Protein AF-A0A955FJK1-F1 (afdb_monomer)

Nearest PDB structures (foldseek):
  6egc-assembly1_A  TM=4.599E-01  e=3.285E-01  synthetic construct
  7uwd-assembly1_i  TM=3.034E-01  e=2.800E+00  Citrus x limon
  7u8p-assembly1_o  TM=3.271E-01  e=4.558E+00  Sus scrofa
  7u8p-assembly1_m  TM=3.583E-01  e=7.065E+00  Sus scrofa

Foldseek 3Di:
DDPLLVVLVVLLLVLLLVLLVLLVVLLVVLVVCCVPDNNVVSLVSCLVSLVVSLVSLVCSVVSNQVNDPDSVCVQVLCVCCPPDPSNQLVVLSVQLNVLSVVLNCCSVVVHDDPVVNSVSSVSSSVSSVSNND

Sequence (133 aa):
MINVREWALPVYTIMMQMAAGSMLVLWIVYTYVARRYDQATADKLSRHLVMIVLITVLTATVGSHYHLSRPIVSLRALHNFHTSWLSREVAFTIAFTIIVGVLFVLQRCKLGTLRLRLITGWSATVMGLATVY

Mean predicted aligned error: 4.91 Å

Solvent-accessible surface area (backbone atoms only — not comparable to full-atom values): 6994 Å² total; per-residue (Å²): 132,86,62,66,63,74,48,26,59,60,52,23,52,54,36,42,51,51,28,18,53,50,43,42,53,50,46,53,51,37,56,52,39,38,70,77,60,46,63,67,62,25,47,66,65,41,57,62,54,49,48,51,37,42,52,40,40,50,50,21,54,56,49,40,42,76,62,47,97,54,60,80,62,56,64,62,41,55,80,39,43,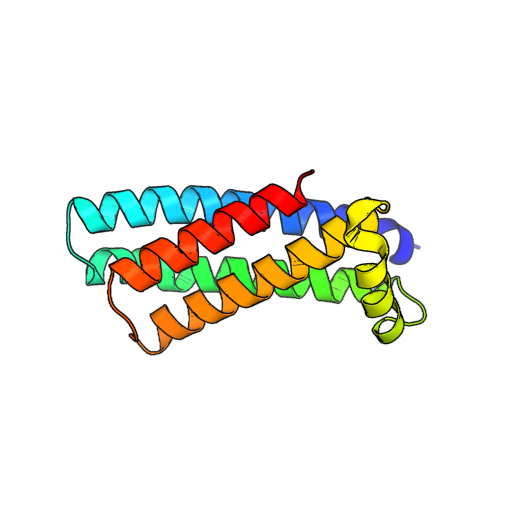90,83,34,69,68,19,39,39,54,50,25,48,52,52,19,51,51,36,40,50,51,44,42,49,30,63,71,74,66,48,79,53,73,66,57,50,53,52,40,47,53,51,21,28,54,29,27,53,53,52,77,113

Secondary structure (DSSP, 8-state):
---HHHHHHHHHHHHHHHHHHHHHHHHHHHHHHHHHS-HHHHHHHHHHHHHHHHHHHHHHHHHHHTT-S-TTGGGGGGGGTTT-HHHHHHHHHHHHHHHHHHHHHHHHTT-S-HHHHHHHHHHHHHHHHHTT-

Structure (mmCIF, N/CA/C/O backbone):
data_AF-A0A955FJK1-F1
#
_entry.id   AF-A0A955FJK1-F1
#
loop_
_atom_site.group_PDB
_atom_site.id
_atom_site.type_symbol
_atom_site.label_atom_id
_atom_site.label_alt_id
_atom_site.label_comp_id
_atom_site.label_asym_id
_atom_site.label_entity_id
_atom_site.label_seq_id
_atom_site.pdbx_PDB_ins_code
_atom_site.Cartn_x
_atom_site.Cartn_y
_atom_site.Cartn_z
_atom_site.occupancy
_atom_site.B_iso_or_equiv
_atom_site.auth_seq_id
_atom_site.auth_comp_id
_atom_site.auth_asym_id
_atom_site.auth_atom_id
_atom_site.pdbx_PDB_model_num
ATOM 1 N N . MET A 1 1 ? 31.024 10.811 -12.391 1.00 59.62 1 MET A N 1
ATOM 2 C CA . MET A 1 1 ? 29.627 11.305 -12.377 1.00 59.62 1 MET A CA 1
ATOM 3 C C . MET A 1 1 ? 28.728 10.095 -12.173 1.00 59.62 1 MET A C 1
ATOM 5 O O . MET A 1 1 ? 28.944 9.108 -12.861 1.00 59.62 1 MET A O 1
ATOM 9 N N . ILE A 1 2 ? 27.816 10.106 -11.196 1.00 72.38 2 ILE A N 1
ATOM 10 C CA . ILE A 1 2 ? 26.941 8.952 -10.911 1.00 72.38 2 ILE A CA 1
ATOM 11 C C . ILE A 1 2 ? 25.908 8.826 -12.040 1.00 72.38 2 ILE A C 1
ATOM 13 O O . ILE A 1 2 ? 25.188 9.786 -12.314 1.00 72.38 2 ILE A O 1
ATOM 17 N N . ASN A 1 3 ? 25.825 7.661 -12.690 1.00 80.12 3 ASN A N 1
ATOM 18 C CA . ASN A 1 3 ? 24.798 7.395 -13.695 1.00 80.12 3 ASN A CA 1
ATOM 19 C C . ASN A 1 3 ? 23.470 7.055 -13.005 1.00 80.12 3 ASN A C 1
ATOM 21 O O . ASN A 1 3 ? 23.206 5.906 -12.660 1.00 80.12 3 ASN A O 1
ATOM 25 N N . VAL A 1 4 ? 22.620 8.062 -12.803 1.00 77.81 4 VAL A N 1
ATOM 26 C CA . VAL A 1 4 ? 21.325 7.935 -12.104 1.00 77.81 4 VAL A CA 1
ATOM 27 C C . VAL A 1 4 ? 20.424 6.853 -12.728 1.00 77.81 4 VAL A C 1
ATOM 29 O O . VAL A 1 4 ? 19.605 6.251 -12.035 1.00 77.81 4 VAL A O 1
ATOM 32 N N . ARG A 1 5 ? 20.606 6.546 -14.021 1.00 77.81 5 ARG A N 1
ATOM 33 C CA . ARG A 1 5 ? 19.814 5.545 -14.746 1.00 77.81 5 ARG A CA 1
ATOM 34 C C . ARG A 1 5 ? 20.072 4.112 -14.280 1.00 77.81 5 ARG A C 1
ATOM 36 O O . ARG A 1 5 ? 19.138 3.320 -14.243 1.00 77.81 5 ARG A O 1
ATOM 43 N N . GLU A 1 6 ? 21.312 3.792 -13.920 1.00 83.31 6 GLU A N 1
ATOM 44 C CA . GLU A 1 6 ? 21.709 2.454 -13.451 1.00 83.31 6 GLU A CA 1
ATOM 45 C C . GLU A 1 6 ? 21.235 2.191 -12.015 1.00 83.31 6 GLU A C 1
ATOM 47 O O . GLU A 1 6 ? 20.928 1.059 -11.655 1.00 83.31 6 GLU A O 1
ATOM 52 N N . TRP A 1 7 ? 21.101 3.249 -11.211 1.00 85.50 7 TRP A N 1
ATOM 53 C CA . TRP A 1 7 ? 20.666 3.163 -9.815 1.00 85.50 7 TRP A CA 1
ATOM 54 C C . TRP A 1 7 ? 19.147 3.126 -9.634 1.00 85.50 7 TRP A C 1
ATOM 56 O O . TRP A 1 7 ? 18.673 2.720 -8.574 1.00 85.50 7 TRP A O 1
ATOM 66 N N . ALA A 1 8 ? 18.374 3.507 -10.654 1.00 86.50 8 ALA A N 1
ATOM 67 C CA . ALA A 1 8 ? 16.919 3.598 -10.554 1.00 86.50 8 ALA A CA 1
ATOM 68 C C . ALA A 1 8 ? 16.259 2.257 -10.187 1.00 86.50 8 ALA A C 1
ATOM 70 O O . ALA A 1 8 ? 15.378 2.228 -9.330 1.00 86.50 8 ALA A O 1
ATOM 71 N N . LEU A 1 9 ? 16.698 1.154 -10.805 1.00 85.75 9 LEU A N 1
ATOM 72 C CA . LEU A 1 9 ? 16.154 -0.184 -10.546 1.00 85.75 9 LEU A CA 1
ATOM 73 C C . LEU A 1 9 ? 16.522 -0.707 -9.143 1.00 85.75 9 LEU A C 1
ATOM 75 O O . LEU A 1 9 ? 15.598 -1.020 -8.396 1.00 85.75 9 LEU A O 1
ATOM 79 N N . PRO A 1 10 ? 17.804 -0.731 -8.716 1.00 90.94 10 PRO A N 1
ATOM 80 C CA . PRO A 1 10 ? 18.159 -1.147 -7.357 1.00 90.94 10 PRO A CA 1
ATOM 81 C C . PRO A 1 10 ? 17.451 -0.342 -6.262 1.00 90.94 10 PRO A C 1
ATOM 83 O O . PRO A 1 10 ? 16.947 -0.918 -5.298 1.00 90.94 10 PRO A O 1
ATOM 86 N N . VAL A 1 11 ? 17.376 0.986 -6.414 1.00 91.31 11 VAL A N 1
ATOM 87 C CA . VAL A 1 11 ? 16.693 1.858 -5.446 1.00 91.31 11 VAL A CA 1
ATOM 88 C C . VAL A 1 11 ? 15.204 1.533 -5.388 1.00 91.31 11 VAL A C 1
ATOM 90 O O . VAL A 1 11 ? 14.657 1.390 -4.295 1.00 91.31 11 VAL A O 1
ATOM 93 N N . TYR A 1 12 ? 14.558 1.361 -6.544 1.00 91.88 12 TYR A N 1
ATOM 94 C CA . TYR A 1 12 ? 13.166 0.931 -6.608 1.00 91.88 12 TYR A CA 1
ATOM 95 C C . TYR A 1 12 ? 12.954 -0.400 -5.872 1.00 91.88 12 TYR A C 1
ATOM 97 O O . TYR A 1 12 ? 12.081 -0.470 -5.008 1.00 91.88 12 TYR A O 1
ATOM 105 N N . THR A 1 13 ? 13.774 -1.421 -6.144 1.00 92.69 13 THR A N 1
ATOM 106 C CA . THR A 1 13 ? 13.634 -2.746 -5.523 1.00 92.69 13 THR A CA 1
ATOM 107 C C . THR A 1 13 ? 13.776 -2.666 -4.005 1.00 92.69 13 THR A C 1
ATOM 109 O O . THR A 1 13 ? 12.923 -3.183 -3.285 1.00 92.69 13 THR A O 1
ATOM 112 N N . ILE A 1 14 ? 14.799 -1.966 -3.502 1.00 94.88 14 ILE A N 1
ATOM 113 C CA . ILE A 1 14 ? 15.023 -1.804 -2.058 1.00 94.88 14 ILE A CA 1
ATOM 114 C C . ILE A 1 14 ? 13.838 -1.083 -1.410 1.00 94.88 14 ILE A C 1
ATOM 116 O O . ILE A 1 14 ? 13.290 -1.560 -0.418 1.00 94.88 14 ILE A O 1
ATOM 120 N N . MET A 1 15 ? 13.403 0.045 -1.977 1.00 96.06 15 MET A N 1
ATOM 121 C CA . MET A 1 15 ? 12.296 0.818 -1.412 1.00 96.06 15 MET A CA 1
ATOM 122 C C . MET A 1 15 ? 10.971 0.048 -1.450 1.00 96.06 15 MET A C 1
ATOM 124 O O . MET A 1 15 ? 10.206 0.110 -0.485 1.00 96.06 15 MET A O 1
ATOM 128 N N . MET A 1 16 ? 10.705 -0.698 -2.526 1.00 96.00 16 MET A N 1
ATOM 129 C CA . MET A 1 16 ? 9.488 -1.498 -2.656 1.00 96.00 16 MET A CA 1
ATOM 130 C C . MET A 1 16 ? 9.471 -2.655 -1.652 1.00 96.00 16 MET A C 1
ATOM 132 O O . MET A 1 16 ? 8.480 -2.841 -0.946 1.00 96.00 16 MET A O 1
ATOM 136 N N . GLN A 1 17 ? 10.587 -3.374 -1.501 1.00 95.81 17 GLN A N 1
ATOM 137 C CA . GLN A 1 17 ? 10.720 -4.448 -0.511 1.00 95.81 17 GLN A CA 1
ATOM 138 C C . GLN A 1 17 ? 10.626 -3.921 0.927 1.00 95.81 17 GLN A C 1
ATOM 140 O O . GLN A 1 17 ? 9.955 -4.527 1.765 1.00 95.81 17 GLN A O 1
ATOM 145 N N . MET A 1 18 ? 11.224 -2.759 1.214 1.00 97.44 18 MET A N 1
ATOM 146 C CA . MET A 1 18 ? 11.072 -2.085 2.507 1.00 97.44 18 MET A CA 1
ATOM 147 C C . MET A 1 18 ? 9.612 -1.728 2.791 1.00 97.44 18 MET A C 1
ATOM 149 O O . MET A 1 18 ? 9.137 -1.950 3.906 1.00 97.44 18 MET A O 1
ATOM 153 N N . ALA A 1 19 ? 8.885 -1.202 1.803 1.00 97.81 19 ALA A N 1
ATOM 154 C CA . ALA A 1 19 ? 7.472 -0.878 1.954 1.00 97.81 19 ALA A CA 1
ATOM 155 C C . ALA A 1 19 ? 6.610 -2.131 2.171 1.00 97.81 19 ALA A C 1
ATOM 157 O O . ALA A 1 19 ? 5.769 -2.137 3.070 1.00 97.81 19 ALA A O 1
ATOM 158 N N . ALA A 1 20 ? 6.849 -3.202 1.409 1.00 97.81 20 ALA A N 1
ATOM 159 C CA . ALA A 1 20 ? 6.154 -4.479 1.554 1.00 97.81 20 ALA A CA 1
ATOM 160 C C . ALA A 1 20 ? 6.381 -5.106 2.941 1.00 97.81 20 ALA A C 1
ATOM 162 O O . ALA A 1 20 ? 5.421 -5.453 3.634 1.00 97.81 20 ALA A O 1
ATOM 163 N N . GLY A 1 21 ? 7.639 -5.179 3.391 1.00 97.69 21 GLY A N 1
ATOM 164 C CA . GLY A 1 21 ? 7.993 -5.691 4.718 1.00 97.69 21 GLY A CA 1
ATOM 165 C C . GLY A 1 21 ? 7.427 -4.834 5.854 1.00 97.69 21 GLY A C 1
ATOM 166 O O . GLY A 1 21 ? 6.848 -5.361 6.805 1.00 97.69 21 GLY A O 1
ATOM 167 N N . SER A 1 22 ? 7.507 -3.507 5.724 1.00 97.94 22 SER A N 1
ATOM 168 C CA . SER A 1 22 ? 6.915 -2.574 6.692 1.00 97.94 22 SER A CA 1
ATOM 169 C C . SER A 1 22 ? 5.401 -2.744 6.775 1.00 97.94 22 SER A C 1
ATOM 171 O O . SER A 1 22 ? 4.847 -2.767 7.872 1.00 97.94 22 SER A O 1
ATOM 173 N N . MET A 1 23 ? 4.731 -2.913 5.631 1.00 98.12 23 MET A N 1
ATOM 174 C CA . MET A 1 23 ? 3.292 -3.151 5.582 1.00 98.12 23 MET A CA 1
ATOM 175 C C . MET A 1 23 ? 2.913 -4.483 6.239 1.00 98.12 23 MET A C 1
ATOM 177 O O . MET A 1 23 ? 1.943 -4.528 6.990 1.00 98.12 23 MET A O 1
ATOM 181 N N . LEU A 1 24 ? 3.677 -5.557 6.010 1.00 98.38 24 LEU A N 1
ATOM 182 C CA . LEU A 1 24 ? 3.462 -6.852 6.666 1.00 98.38 24 LEU A CA 1
ATOM 183 C C . LEU A 1 24 ? 3.524 -6.727 8.193 1.00 98.38 24 LEU A C 1
ATOM 185 O O . LEU A 1 24 ? 2.576 -7.106 8.883 1.00 98.38 24 LEU A O 1
ATOM 189 N N . VAL A 1 25 ? 4.614 -6.163 8.718 1.00 98.25 25 VAL A N 1
ATOM 190 C CA . VAL A 1 25 ? 4.801 -5.996 10.168 1.00 98.25 25 VAL A CA 1
ATOM 191 C C . VAL A 1 25 ? 3.715 -5.095 10.748 1.00 98.25 25 VAL A C 1
ATOM 193 O O . VAL A 1 25 ? 3.076 -5.452 11.739 1.00 98.25 25 VAL A O 1
ATOM 196 N N . LEU A 1 26 ? 3.452 -3.957 10.100 1.00 98.00 26 LEU A N 1
ATOM 197 C CA . LEU A 1 26 ? 2.404 -3.028 10.506 1.00 98.00 26 LEU A CA 1
ATOM 198 C C . LEU A 1 26 ? 1.049 -3.725 10.603 1.00 98.00 26 LEU A C 1
ATOM 200 O O . LEU A 1 26 ? 0.320 -3.510 11.571 1.00 98.00 26 LEU A O 1
ATOM 204 N N . TRP A 1 27 ? 0.705 -4.561 9.624 1.00 97.81 27 TRP A N 1
ATOM 205 C CA . TRP A 1 27 ? -0.614 -5.171 9.578 1.00 97.81 27 TRP A CA 1
ATOM 206 C C . TRP A 1 27 ? -0.789 -6.339 10.552 1.00 97.81 27 TRP A C 1
ATOM 208 O O . TRP A 1 27 ? -1.874 -6.502 11.125 1.00 97.81 27 TRP A O 1
ATOM 218 N N . ILE A 1 28 ? 0.284 -7.084 10.836 1.00 98.31 28 ILE A N 1
ATOM 219 C CA . ILE A 1 28 ? 0.323 -8.057 11.938 1.00 98.31 28 ILE A CA 1
ATOM 220 C C . ILE A 1 28 ? 0.047 -7.345 13.267 1.00 98.31 28 ILE A C 1
ATOM 222 O O . ILE A 1 28 ? -0.861 -7.738 14.005 1.00 98.31 28 ILE A O 1
ATOM 226 N N . VAL A 1 29 ? 0.781 -6.264 13.549 1.00 97.81 29 VAL A N 1
ATOM 227 C CA . VAL A 1 29 ? 0.635 -5.503 14.797 1.00 97.81 29 VAL A CA 1
ATOM 228 C C . VAL A 1 29 ? -0.745 -4.851 14.882 1.00 97.81 29 VAL A C 1
ATOM 230 O O . VAL A 1 29 ? -1.403 -4.967 15.914 1.00 97.81 29 VAL A O 1
ATOM 233 N N . TYR A 1 30 ? -1.235 -4.234 13.803 1.00 97.19 30 TYR A N 1
ATOM 234 C CA . TYR A 1 30 ? -2.577 -3.644 13.753 1.00 97.19 30 TYR A CA 1
ATOM 235 C C . TYR A 1 30 ? -3.656 -4.683 14.069 1.00 97.19 30 TYR A C 1
ATOM 237 O O . TYR A 1 30 ? -4.529 -4.435 14.897 1.00 97.19 30 TYR A O 1
ATOM 245 N N . THR A 1 31 ? -3.570 -5.870 13.459 1.00 96.94 31 THR A N 1
ATOM 246 C CA . THR A 1 31 ? -4.522 -6.965 13.695 1.00 96.94 31 THR A CA 1
ATOM 247 C C . THR A 1 31 ? -4.479 -7.440 15.148 1.00 96.94 31 THR A C 1
ATOM 249 O O . THR A 1 31 ? -5.528 -7.681 15.744 1.00 96.94 31 THR A O 1
ATOM 252 N N . TYR A 1 32 ? -3.287 -7.558 15.736 1.00 97.50 32 TYR A N 1
ATOM 253 C CA . TYR A 1 32 ? -3.127 -7.940 17.138 1.00 97.50 32 TYR A CA 1
ATOM 254 C C . TYR A 1 32 ? -3.722 -6.891 18.091 1.00 97.50 32 TYR A C 1
ATOM 256 O O . TYR A 1 32 ? -4.519 -7.230 18.967 1.00 97.50 32 TYR A O 1
ATOM 264 N N . VAL A 1 33 ? -3.394 -5.612 17.887 1.00 96.62 33 VAL A N 1
ATOM 265 C CA . VAL A 1 33 ? -3.882 -4.498 18.715 1.00 96.62 33 VAL A CA 1
ATOM 266 C C . VAL A 1 33 ? -5.399 -4.359 18.607 1.00 96.62 33 VAL A C 1
ATOM 268 O O . VAL A 1 33 ? -6.069 -4.272 19.631 1.00 96.62 33 VAL A O 1
ATOM 271 N N . ALA A 1 34 ? -5.959 -4.421 17.397 1.00 95.19 34 ALA A N 1
ATOM 272 C CA . ALA A 1 34 ? -7.399 -4.296 17.177 1.00 95.19 34 ALA A CA 1
ATOM 273 C C . ALA A 1 34 ? -8.222 -5.446 17.784 1.00 95.19 34 ALA A C 1
ATOM 275 O O . ALA A 1 34 ? -9.408 -5.269 18.045 1.00 95.19 34 ALA A O 1
ATOM 276 N N . ARG A 1 35 ? -7.616 -6.624 17.993 1.00 94.06 35 ARG A N 1
ATOM 277 C CA . ARG A 1 35 ? -8.262 -7.761 18.673 1.00 94.06 35 ARG A CA 1
ATOM 278 C C . ARG A 1 35 ? -8.209 -7.655 20.195 1.00 94.06 35 ARG A C 1
ATOM 280 O O . ARG A 1 35 ? -9.101 -8.169 20.857 1.00 94.06 35 ARG A O 1
ATOM 287 N N . ARG A 1 36 ? -7.137 -7.073 20.741 1.00 94.69 36 ARG A N 1
ATOM 288 C CA . ARG A 1 36 ? -6.874 -7.042 22.189 1.00 94.69 36 ARG A CA 1
ATOM 289 C C . ARG A 1 36 ? -7.380 -5.770 22.871 1.00 94.69 36 ARG A C 1
ATOM 291 O O . ARG A 1 36 ? -7.660 -5.800 24.064 1.00 94.69 36 ARG A O 1
ATOM 298 N N . TYR A 1 37 ? -7.471 -4.680 22.120 1.00 92.00 37 TYR A N 1
ATOM 299 C CA . TYR A 1 37 ? -7.928 -3.373 22.579 1.00 92.00 37 TYR A CA 1
ATOM 300 C C . TYR A 1 37 ? -9.107 -2.918 21.706 1.00 92.00 37 TYR A C 1
ATOM 302 O O . TYR A 1 37 ? -9.980 -3.715 21.373 1.00 92.00 37 TYR A O 1
ATOM 310 N N . ASP A 1 38 ? -9.138 -1.643 21.326 1.00 91.12 38 ASP A N 1
ATOM 311 C CA . ASP A 1 38 ? -10.164 -1.040 20.489 1.00 91.12 38 ASP A CA 1
ATOM 312 C C . ASP A 1 38 ? -9.614 -0.577 19.123 1.00 91.12 38 ASP A C 1
ATOM 314 O O . ASP A 1 38 ? -8.408 -0.402 18.910 1.00 91.12 38 ASP A O 1
ATOM 318 N N . GLN A 1 39 ? -10.531 -0.340 18.181 1.00 89.62 39 GLN A N 1
ATOM 319 C CA . GLN A 1 39 ? -10.207 0.131 16.833 1.00 89.62 39 GLN A CA 1
ATOM 320 C C . GLN A 1 39 ? -9.498 1.497 16.839 1.00 89.62 39 GLN A C 1
ATOM 322 O O . GLN A 1 39 ? -8.610 1.719 16.015 1.00 89.62 39 GLN A O 1
ATOM 327 N N . ALA A 1 40 ? -9.8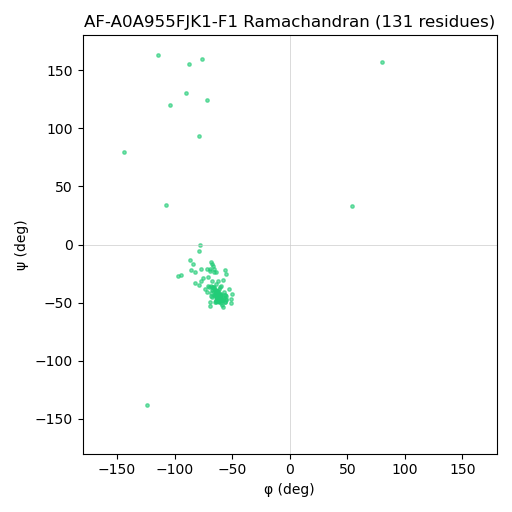53 2.414 17.746 1.00 91.12 40 ALA A N 1
ATOM 328 C CA . ALA A 1 40 ? -9.279 3.757 17.750 1.00 91.12 40 ALA A CA 1
ATOM 329 C C . ALA A 1 40 ? -7.806 3.735 18.183 1.00 91.12 40 ALA A C 1
ATOM 331 O O . ALA A 1 40 ? -6.988 4.457 17.604 1.00 91.12 40 ALA A O 1
ATOM 332 N N . THR A 1 41 ? -7.445 2.866 19.130 1.00 93.75 41 THR A N 1
ATOM 333 C CA . THR A 1 41 ? -6.046 2.622 19.514 1.00 93.75 41 THR A CA 1
ATOM 334 C C . THR A 1 41 ? -5.237 2.044 18.350 1.00 93.75 41 THR A C 1
ATOM 336 O O . THR A 1 41 ? -4.152 2.550 18.046 1.00 93.75 41 THR A O 1
ATOM 339 N N . ALA A 1 42 ? -5.779 1.050 17.638 1.00 94.12 42 ALA A N 1
ATOM 340 C CA . ALA A 1 42 ? -5.128 0.473 16.459 1.00 94.12 42 ALA A CA 1
ATOM 341 C C . ALA A 1 42 ? -4.928 1.514 15.340 1.00 94.12 42 ALA A C 1
ATOM 343 O O . ALA A 1 42 ? -3.845 1.619 14.762 1.00 94.12 42 ALA A O 1
ATOM 344 N N . ASP A 1 43 ? -5.938 2.347 15.073 1.00 92.69 43 ASP A N 1
ATOM 345 C CA . ASP A 1 43 ? -5.852 3.412 14.070 1.00 92.69 43 ASP A CA 1
ATOM 346 C C . ASP A 1 43 ? -4.844 4.500 14.445 1.00 92.69 43 ASP A C 1
ATOM 348 O O . ASP A 1 43 ? -4.175 5.057 13.573 1.00 92.69 43 ASP A O 1
ATOM 352 N N . LYS A 1 44 ? -4.745 4.847 15.734 1.00 92.88 44 LYS A N 1
ATOM 353 C CA . LYS A 1 44 ? -3.775 5.838 16.216 1.00 92.88 44 LYS A CA 1
ATOM 354 C C . LYS A 1 44 ? -2.346 5.359 15.963 1.00 92.88 44 LYS A C 1
ATOM 356 O O . LYS A 1 44 ? -1.518 6.163 15.537 1.00 92.88 44 LYS A O 1
ATOM 361 N N . LEU A 1 45 ? -2.096 4.065 16.166 1.00 93.31 45 LEU A N 1
ATOM 362 C CA . LEU A 1 45 ? -0.819 3.423 15.867 1.00 93.31 45 LEU A CA 1
ATOM 363 C C . LEU A 1 45 ? -0.515 3.435 14.361 1.00 93.31 45 LEU A C 1
ATOM 365 O O . LEU A 1 45 ? 0.573 3.841 13.958 1.00 93.31 45 LEU A O 1
ATOM 369 N N . SER A 1 46 ? -1.463 3.020 13.514 1.00 94.62 46 SER A N 1
ATOM 370 C CA . SER A 1 46 ? -1.176 2.818 12.088 1.00 94.62 46 SER A CA 1
ATOM 371 C C . SER A 1 46 ? -1.225 4.079 11.232 1.00 94.62 46 SER A C 1
ATOM 373 O O . SER A 1 46 ? -0.597 4.099 10.179 1.00 94.62 46 SER A O 1
ATOM 375 N N . ARG A 1 47 ? -1.946 5.131 11.643 1.00 89.75 47 ARG A N 1
ATOM 376 C CA . ARG A 1 47 ? -2.250 6.303 10.793 1.00 89.75 47 ARG A CA 1
ATOM 377 C C . ARG A 1 47 ? -1.022 6.917 10.119 1.00 89.75 47 ARG A C 1
ATOM 379 O O . ARG A 1 47 ? -1.065 7.223 8.930 1.00 89.75 47 ARG A O 1
ATOM 386 N N . HIS A 1 48 ? 0.050 7.133 10.878 1.00 94.12 48 HIS A N 1
ATOM 387 C CA . HIS A 1 48 ? 1.281 7.718 10.340 1.00 94.12 48 HIS A CA 1
ATOM 388 C C . HIS A 1 48 ? 2.110 6.680 9.581 1.00 94.12 48 HIS A C 1
ATOM 390 O O . HIS A 1 48 ? 2.700 7.002 8.557 1.00 94.12 48 HIS A O 1
ATOM 396 N N . LEU A 1 49 ? 2.094 5.426 10.032 1.00 97.19 49 LEU A N 1
ATOM 397 C CA . LEU A 1 49 ? 2.862 4.341 9.426 1.00 97.19 49 LEU A CA 1
ATOM 398 C C . LEU A 1 49 ? 2.335 3.981 8.028 1.00 97.19 49 LEU A C 1
ATOM 400 O O . LEU A 1 49 ? 3.128 3.862 7.101 1.00 97.19 49 LEU A O 1
ATOM 404 N N . VAL A 1 50 ? 1.012 3.920 7.831 1.00 97.44 50 VAL A N 1
ATOM 405 C CA . VAL A 1 50 ? 0.403 3.720 6.500 1.00 97.44 50 VAL A CA 1
ATOM 406 C C . VAL A 1 50 ? 0.764 4.867 5.552 1.00 97.44 50 VAL A C 1
ATOM 408 O O . VAL A 1 50 ? 1.039 4.634 4.380 1.00 97.44 50 VAL A O 1
ATOM 411 N N . MET A 1 51 ? 0.807 6.107 6.052 1.00 97.50 51 MET A N 1
ATOM 412 C CA . MET A 1 51 ? 1.221 7.265 5.254 1.00 97.50 51 MET A CA 1
ATOM 413 C C . MET A 1 51 ? 2.687 7.166 4.821 1.00 97.50 51 MET A C 1
ATOM 415 O O . MET A 1 51 ? 2.996 7.459 3.670 1.00 97.50 51 MET A O 1
ATOM 419 N N . ILE A 1 52 ? 3.577 6.738 5.722 1.00 97.94 52 ILE A N 1
ATOM 420 C CA . ILE A 1 52 ? 4.995 6.526 5.408 1.00 97.94 52 ILE A CA 1
ATOM 421 C C . IL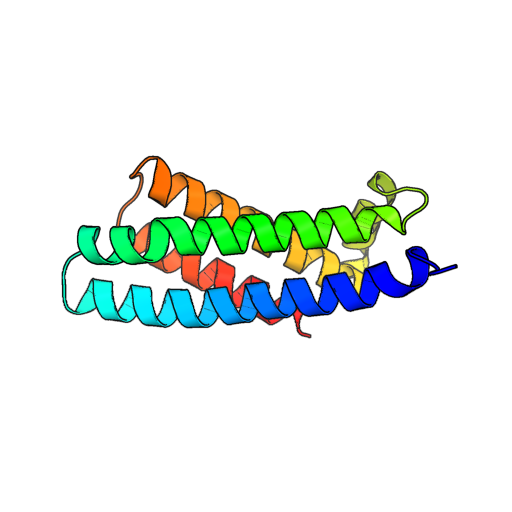E A 1 52 ? 5.133 5.446 4.333 1.00 97.94 52 ILE A C 1
ATOM 423 O O . ILE A 1 52 ? 5.770 5.703 3.318 1.00 97.94 52 ILE A O 1
ATOM 427 N N . VAL A 1 53 ? 4.465 4.296 4.494 1.00 98.06 53 VAL A N 1
ATOM 428 C CA . VAL A 1 53 ? 4.453 3.226 3.480 1.00 98.06 53 VAL A CA 1
ATOM 429 C C . VAL A 1 53 ? 3.975 3.762 2.128 1.00 98.06 53 VAL A C 1
ATOM 431 O O . VAL A 1 53 ? 4.634 3.534 1.117 1.00 98.06 53 VAL A O 1
ATOM 434 N N . LEU A 1 54 ? 2.879 4.527 2.101 1.00 97.75 54 LEU A N 1
ATOM 435 C CA . LEU A 1 54 ? 2.354 5.116 0.868 1.00 97.75 54 LEU A CA 1
ATOM 436 C C . LEU A 1 54 ? 3.374 6.041 0.189 1.00 97.75 54 LEU A C 1
ATOM 438 O O . LEU A 1 54 ? 3.607 5.920 -1.011 1.00 97.75 54 LEU A O 1
ATOM 442 N N . ILE A 1 55 ? 4.008 6.943 0.944 1.00 97.69 55 ILE A N 1
ATOM 443 C CA . ILE A 1 55 ? 5.026 7.863 0.414 1.00 97.69 55 ILE A CA 1
ATOM 444 C C . ILE A 1 55 ? 6.240 7.090 -0.111 1.00 97.69 55 ILE A C 1
ATOM 446 O O . ILE A 1 55 ? 6.768 7.436 -1.170 1.00 97.69 55 ILE A O 1
ATOM 450 N N . THR A 1 56 ? 6.669 6.035 0.585 1.00 97.56 56 THR A N 1
ATOM 451 C CA . THR A 1 56 ? 7.778 5.180 0.146 1.00 97.56 56 THR A CA 1
ATOM 452 C C . THR A 1 56 ? 7.458 4.505 -1.186 1.00 97.56 56 THR A C 1
ATOM 454 O O . THR A 1 56 ? 8.262 4.594 -2.111 1.00 97.56 56 THR A O 1
ATOM 457 N N . VAL A 1 57 ? 6.273 3.900 -1.324 1.00 96.44 57 VAL A N 1
ATOM 458 C CA . VAL A 1 57 ? 5.842 3.235 -2.568 1.00 96.44 57 VAL A CA 1
ATOM 459 C C . VAL A 1 57 ? 5.706 4.233 -3.719 1.00 96.44 57 VAL A C 1
ATOM 461 O O . VAL A 1 57 ? 6.163 3.957 -4.830 1.00 96.44 57 VAL A O 1
ATOM 464 N N . LEU A 1 58 ? 5.128 5.412 -3.467 1.00 95.00 58 LEU A N 1
ATOM 465 C CA . LEU A 1 58 ? 5.004 6.463 -4.480 1.00 95.00 58 LEU A CA 1
ATOM 466 C C . LEU A 1 58 ? 6.376 6.958 -4.941 1.00 95.00 58 LEU A C 1
ATOM 468 O O . LEU A 1 58 ? 6.615 7.051 -6.141 1.00 95.00 58 LEU A O 1
ATOM 472 N N . THR A 1 59 ? 7.294 7.212 -4.006 1.00 93.56 59 THR A N 1
ATOM 473 C CA . THR A 1 59 ? 8.664 7.640 -4.329 1.00 93.56 59 THR A CA 1
ATOM 474 C C . THR A 1 59 ? 9.406 6.571 -5.128 1.00 93.56 59 THR A C 1
ATOM 476 O O . THR A 1 59 ? 10.032 6.900 -6.133 1.00 93.56 59 THR A O 1
ATOM 479 N N . ALA A 1 60 ? 9.293 5.297 -4.739 1.00 92.69 60 ALA A N 1
ATOM 480 C CA . ALA A 1 60 ? 9.895 4.186 -5.472 1.00 92.69 60 ALA A CA 1
ATOM 481 C C . ALA A 1 60 ? 9.358 4.117 -6.910 1.00 92.69 60 ALA A C 1
ATOM 483 O O . ALA A 1 60 ? 10.127 4.094 -7.871 1.00 92.69 60 ALA A O 1
ATOM 484 N N . THR A 1 61 ? 8.032 4.150 -7.061 1.00 89.62 61 THR A N 1
ATOM 48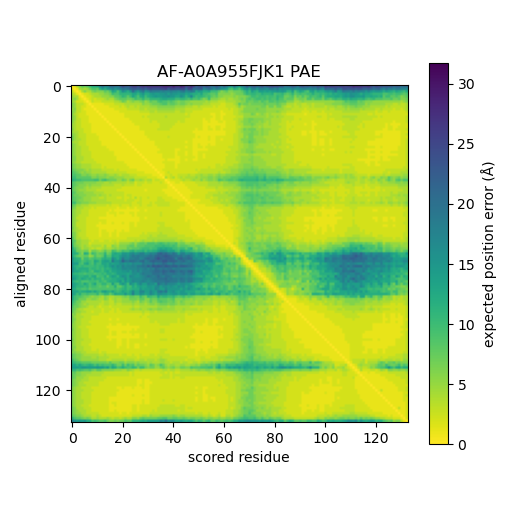5 C CA . THR A 1 61 ? 7.357 4.037 -8.360 1.00 89.62 61 THR A CA 1
ATOM 486 C C . THR A 1 61 ? 7.709 5.216 -9.267 1.00 89.62 61 THR A C 1
ATOM 488 O O . THR A 1 61 ? 8.128 5.019 -10.406 1.00 89.62 61 THR A O 1
ATOM 491 N N . VAL A 1 62 ? 7.628 6.449 -8.757 1.00 87.31 62 VAL A N 1
ATOM 492 C CA . VAL A 1 62 ? 7.995 7.664 -9.502 1.00 87.31 62 VAL A CA 1
ATOM 493 C C . VAL A 1 62 ? 9.480 7.651 -9.874 1.00 87.31 62 VAL A C 1
ATOM 495 O O . VAL A 1 62 ? 9.814 7.905 -11.029 1.00 87.31 62 VAL A O 1
ATOM 498 N N . GLY A 1 63 ? 10.363 7.278 -8.942 1.00 83.88 63 GLY A N 1
ATOM 499 C CA . GLY A 1 63 ? 11.799 7.119 -9.183 1.00 83.88 63 GLY A CA 1
ATOM 500 C C . GLY A 1 63 ? 12.101 6.122 -10.304 1.00 83.88 63 GLY A C 1
ATOM 501 O O . GLY A 1 63 ? 12.930 6.394 -11.173 1.00 83.88 63 GLY A O 1
ATOM 502 N N . SER A 1 64 ? 11.363 5.009 -10.349 1.00 82.38 64 SER A N 1
ATOM 503 C CA . SER A 1 64 ? 11.475 4.028 -11.428 1.00 82.38 64 SER A CA 1
ATOM 504 C C . SER A 1 64 ? 11.059 4.614 -12.785 1.00 82.38 64 SER A C 1
ATOM 506 O O . SER A 1 64 ? 11.683 4.332 -13.796 1.00 82.38 64 SER A O 1
ATOM 508 N N . HIS A 1 65 ? 10.095 5.528 -12.871 1.00 77.00 65 HIS A N 1
ATOM 509 C CA . HIS A 1 65 ? 9.709 6.071 -14.177 1.00 77.00 65 HIS A CA 1
ATOM 510 C C . HIS A 1 65 ? 10.770 6.967 -14.830 1.00 77.00 65 HIS A C 1
ATOM 512 O O . HIS A 1 65 ? 10.796 7.060 -16.057 1.00 77.00 65 HIS A O 1
ATOM 518 N N . TYR A 1 66 ? 11.695 7.551 -14.063 1.00 73.25 66 TYR A N 1
ATOM 519 C CA . TYR A 1 66 ? 12.760 8.395 -14.615 1.00 73.25 66 TYR A CA 1
ATOM 520 C C . TYR A 1 66 ? 13.798 7.631 -15.455 1.00 73.25 66 TYR A C 1
ATOM 522 O O . TYR A 1 66 ? 14.526 8.258 -16.225 1.00 73.25 66 TYR A O 1
ATOM 530 N N . HIS A 1 67 ? 13.860 6.292 -15.383 1.00 71.31 67 HIS A N 1
ATOM 531 C CA . HIS A 1 67 ? 14.720 5.509 -16.283 1.00 71.31 67 HIS A CA 1
ATOM 532 C C . HIS A 1 67 ? 14.045 5.162 -17.624 1.00 71.31 67 HIS A C 1
ATOM 534 O O . HIS A 1 67 ? 14.732 4.757 -18.570 1.00 71.31 67 HIS A O 1
ATOM 540 N N . LEU A 1 68 ? 12.723 5.331 -17.743 1.00 68.00 68 LEU A N 1
ATOM 541 C CA . LEU A 1 68 ? 11.938 4.987 -18.931 1.00 68.00 68 LEU A CA 1
ATOM 542 C C . LEU A 1 68 ? 11.853 6.172 -19.901 1.00 68.00 68 LEU A C 1
ATOM 544 O O . LEU A 1 68 ? 11.455 7.272 -19.539 1.00 68.00 68 LEU A O 1
ATOM 548 N N . SER A 1 69 ? 12.142 5.929 -21.180 1.00 62.28 69 SER A N 1
ATOM 549 C CA . SER A 1 69 ? 11.996 6.936 -22.243 1.00 62.28 69 SER A CA 1
ATOM 550 C C . SER A 1 69 ? 10.532 7.247 -22.589 1.00 62.28 69 SER A C 1
ATOM 552 O O . SER A 1 69 ? 10.250 8.297 -23.163 1.00 62.28 69 SER A O 1
ATOM 554 N N . ARG A 1 70 ? 9.591 6.342 -22.266 1.00 64.69 70 ARG A N 1
ATOM 555 C CA . ARG A 1 70 ? 8.142 6.488 -22.512 1.00 64.69 70 ARG A CA 1
ATOM 556 C C . ARG A 1 70 ? 7.297 5.863 -21.382 1.00 64.69 70 ARG A C 1
ATOM 558 O O . ARG A 1 70 ? 6.775 4.762 -21.559 1.00 64.69 70 ARG A O 1
ATOM 565 N N . PRO A 1 71 ? 7.115 6.548 -20.240 1.00 63.56 71 PRO A N 1
ATOM 566 C CA . PRO A 1 71 ? 6.448 5.991 -19.056 1.00 63.56 71 PRO A CA 1
ATOM 567 C C . PRO A 1 71 ? 4.975 5.609 -19.279 1.00 63.56 71 PRO A C 1
ATOM 569 O O . PRO A 1 71 ? 4.506 4.633 -18.721 1.00 63.56 71 PRO A O 1
ATOM 572 N N . ILE A 1 72 ? 4.240 6.297 -20.156 1.00 65.50 72 ILE A N 1
ATOM 573 C CA . ILE A 1 72 ? 2.828 5.956 -20.437 1.00 65.50 72 ILE A CA 1
ATOM 574 C C . ILE A 1 72 ? 2.708 4.640 -21.229 1.00 65.50 72 ILE A C 1
ATOM 576 O O . ILE A 1 72 ? 1.727 3.909 -21.108 1.00 65.50 72 ILE A O 1
ATOM 580 N N . VAL A 1 73 ? 3.725 4.300 -22.027 1.00 67.50 73 VAL A N 1
ATOM 581 C CA . VAL A 1 73 ? 3.727 3.077 -22.844 1.00 67.50 73 VAL A CA 1
ATOM 582 C C . VAL A 1 73 ? 4.026 1.841 -21.990 1.00 67.50 73 VAL A C 1
ATOM 584 O O . VAL A 1 73 ? 3.626 0.743 -22.374 1.00 67.50 73 VAL A O 1
ATOM 587 N N . SER A 1 74 ? 4.640 1.996 -20.808 1.00 65.75 74 SER A N 1
ATOM 588 C CA . SER A 1 74 ? 4.929 0.868 -19.910 1.00 65.75 74 SER A CA 1
ATOM 589 C C . SER A 1 74 ? 3.665 0.208 -19.361 1.00 65.75 74 SER A C 1
ATOM 591 O O . SER A 1 74 ? 3.700 -0.969 -19.025 1.00 65.75 74 SER A O 1
ATOM 593 N N . LEU A 1 75 ? 2.521 0.900 -19.358 1.00 68.75 75 LEU A N 1
ATOM 594 C CA . LEU A 1 75 ? 1.229 0.302 -19.003 1.00 68.75 75 LEU A CA 1
ATOM 595 C C . LEU A 1 75 ? 0.795 -0.792 -19.988 1.00 68.75 75 LEU A C 1
ATOM 597 O O . LEU A 1 75 ? 0.064 -1.703 -19.610 1.00 68.75 75 LEU A O 1
ATOM 601 N N . ARG A 1 76 ? 1.294 -0.772 -21.234 1.00 70.12 76 ARG A N 1
ATOM 602 C CA . ARG A 1 76 ? 1.061 -1.863 -22.196 1.00 70.12 76 ARG A CA 1
ATOM 603 C C . ARG A 1 76 ? 1.732 -3.169 -21.771 1.00 70.12 76 ARG A C 1
ATOM 605 O O . ARG A 1 76 ? 1.327 -4.223 -22.252 1.00 70.12 76 ARG A O 1
ATOM 612 N N . ALA A 1 77 ? 2.715 -3.118 -20.863 1.00 66.75 77 ALA A N 1
ATOM 613 C CA . ALA A 1 77 ? 3.352 -4.315 -20.324 1.00 66.75 77 ALA A CA 1
ATOM 614 C C . ALA A 1 77 ? 2.334 -5.241 -19.647 1.00 66.75 77 ALA A C 1
ATOM 616 O O . ALA A 1 77 ? 2.491 -6.451 -19.762 1.00 66.75 77 ALA A O 1
ATOM 617 N N . LEU A 1 78 ? 1.253 -4.689 -19.072 1.00 72.44 78 LEU A N 1
ATOM 618 C CA . LEU A 1 78 ? 0.174 -5.436 -18.411 1.00 72.44 78 LEU A CA 1
ATOM 619 C C . LEU A 1 78 ? -0.495 -6.491 -19.311 1.00 72.44 78 LEU A C 1
ATOM 621 O O . LEU A 1 78 ? -1.079 -7.443 -18.802 1.00 72.44 78 LEU A O 1
ATOM 625 N N . HIS A 1 79 ? -0.396 -6.362 -20.640 1.00 76.50 79 HIS A N 1
ATOM 626 C CA . HIS A 1 79 ? -0.986 -7.318 -21.579 1.00 76.50 79 HIS A CA 1
ATOM 627 C C . HIS A 1 79 ? -0.279 -8.689 -21.573 1.00 76.50 79 HIS A C 1
ATOM 629 O O . HIS A 1 79 ? -0.880 -9.689 -21.951 1.00 76.50 79 HIS A O 1
ATOM 635 N N . ASN A 1 80 ? 0.972 -8.759 -21.099 1.00 79.00 80 ASN A N 1
ATOM 636 C CA . ASN A 1 80 ? 1.769 -9.991 -21.021 1.00 79.00 80 ASN A CA 1
ATOM 637 C C . ASN A 1 80 ? 1.939 -10.502 -19.579 1.00 79.00 80 ASN A C 1
ATOM 639 O O . ASN A 1 80 ? 2.971 -11.083 -19.242 1.00 79.00 80 ASN A O 1
ATOM 643 N N . PHE A 1 81 ? 0.930 -10.318 -18.723 1.00 78.56 81 PHE A N 1
ATOM 644 C CA . PHE A 1 81 ? 0.983 -10.694 -17.302 1.00 78.56 81 PHE A CA 1
ATOM 645 C C . PHE A 1 81 ? 1.400 -12.156 -17.054 1.00 78.56 81 PHE A C 1
ATOM 647 O O . PHE A 1 81 ? 2.166 -12.447 -16.136 1.00 78.56 81 PHE A O 1
ATOM 654 N N . HIS A 1 82 ? 0.938 -13.087 -17.891 1.00 75.19 82 HIS A N 1
ATOM 655 C CA . HIS A 1 82 ? 1.238 -14.509 -17.712 1.00 75.19 82 HIS A CA 1
ATOM 656 C C . HIS A 1 82 ? 2.698 -14.856 -18.050 1.00 75.19 82 HIS A C 1
ATOM 658 O O . HIS A 1 82 ? 3.341 -15.632 -17.347 1.00 75.19 82 HIS A O 1
ATOM 664 N N . THR A 1 83 ? 3.242 -14.270 -19.117 1.00 79.88 83 THR A N 1
ATOM 665 C CA . THR A 1 83 ? 4.537 -14.671 -19.690 1.00 79.88 83 THR A CA 1
ATOM 666 C C . THR A 1 83 ? 5.699 -13.807 -19.217 1.00 79.88 83 THR A C 1
ATOM 668 O O . THR A 1 83 ? 6.829 -14.285 -19.163 1.00 79.88 83 THR A O 1
ATOM 671 N N . SER A 1 84 ? 5.443 -12.552 -18.845 1.00 84.44 84 SER A N 1
ATOM 672 C CA . SER A 1 84 ? 6.482 -11.591 -18.487 1.00 84.44 84 SER A CA 1
ATOM 673 C C . SER A 1 84 ? 6.566 -11.384 -16.981 1.00 84.44 84 SER A C 1
ATOM 675 O O . SER A 1 84 ? 5.626 -10.901 -16.351 1.00 84.44 84 SER A O 1
ATOM 677 N N . TRP A 1 85 ? 7.738 -11.685 -16.422 1.00 83.88 85 TRP A N 1
ATOM 678 C CA . TRP A 1 85 ? 8.076 -11.369 -15.034 1.00 83.88 85 TRP A CA 1
ATOM 679 C C . TRP A 1 85 ? 7.914 -9.869 -14.739 1.00 83.88 85 TRP A C 1
ATOM 681 O O . TRP A 1 85 ? 7.182 -9.497 -13.825 1.00 83.88 85 TRP A O 1
ATOM 691 N N . LEU A 1 86 ? 8.452 -9.010 -15.611 1.00 83.62 86 LEU A N 1
ATOM 692 C CA . LEU A 1 86 ? 8.350 -7.552 -15.486 1.00 83.62 86 LEU A CA 1
ATOM 693 C C . LEU A 1 86 ? 6.890 -7.065 -15.494 1.00 83.62 86 LEU A C 1
ATOM 695 O O . LEU A 1 86 ? 6.535 -6.117 -14.798 1.00 83.62 86 LEU A O 1
ATOM 699 N N . SER A 1 87 ? 6.013 -7.712 -16.272 1.00 86.31 87 SER A N 1
ATOM 700 C CA . SER A 1 87 ? 4.592 -7.350 -16.282 1.00 86.31 87 SER A CA 1
ATOM 701 C C . SER A 1 87 ? 3.911 -7.635 -14.946 1.00 86.31 87 SER A C 1
ATOM 703 O O . SER A 1 87 ? 3.008 -6.884 -14.572 1.00 86.31 87 SER A O 1
ATOM 705 N N . ARG A 1 88 ? 4.282 -8.724 -14.264 1.00 88.31 88 ARG A N 1
ATOM 706 C CA . ARG A 1 88 ? 3.713 -9.065 -12.955 1.00 88.31 88 ARG A CA 1
ATOM 707 C C . ARG A 1 88 ? 4.155 -8.067 -11.902 1.00 88.31 88 ARG A C 1
ATOM 709 O O . ARG A 1 88 ? 3.312 -7.564 -11.170 1.00 88.31 88 ARG A O 1
ATOM 716 N N . GLU A 1 89 ? 5.435 -7.717 -11.903 1.00 86.81 89 GLU A N 1
ATOM 717 C CA . GLU A 1 89 ? 5.996 -6.720 -10.995 1.00 86.81 89 GLU A CA 1
ATOM 718 C C . GLU A 1 89 ? 5.267 -5.373 -11.116 1.00 86.81 89 GLU A C 1
ATOM 720 O O . GLU A 1 89 ? 4.774 -4.840 -10.124 1.00 86.81 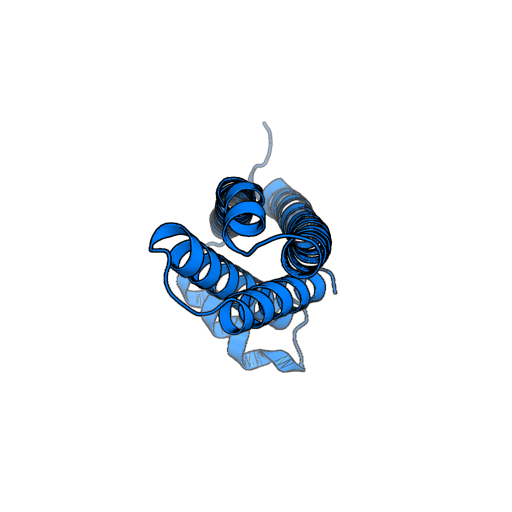89 GLU A O 1
ATOM 725 N N . VAL A 1 90 ? 5.087 -4.863 -12.342 1.00 88.19 90 VAL A N 1
ATOM 726 C CA . VAL A 1 90 ? 4.337 -3.616 -12.581 1.00 88.19 90 VAL A CA 1
ATOM 727 C C . VAL A 1 90 ? 2.885 -3.735 -12.105 1.00 88.19 90 VAL A C 1
ATOM 729 O O . VAL A 1 90 ? 2.370 -2.818 -11.463 1.00 88.19 90 VAL A O 1
ATOM 732 N N . ALA A 1 91 ? 2.217 -4.856 -12.391 1.00 90.00 91 ALA A N 1
ATOM 733 C CA . ALA A 1 91 ? 0.833 -5.075 -11.978 1.00 90.00 91 ALA A CA 1
ATOM 734 C C . ALA A 1 91 ? 0.680 -5.097 -10.448 1.00 90.00 91 ALA A C 1
ATOM 736 O O . ALA A 1 91 ? -0.197 -4.416 -9.910 1.00 90.00 91 ALA A O 1
ATOM 737 N N . PHE A 1 92 ? 1.546 -5.830 -9.743 1.00 93.19 92 PHE A N 1
ATOM 738 C CA . PHE A 1 92 ? 1.522 -5.914 -8.284 1.00 93.19 92 PHE A CA 1
ATOM 739 C C . PHE A 1 92 ? 1.906 -4.592 -7.625 1.00 93.19 92 PHE A C 1
ATOM 741 O O . PHE A 1 92 ? 1.259 -4.205 -6.656 1.00 93.19 92 PHE A O 1
ATOM 748 N N . THR A 1 93 ? 2.853 -3.838 -8.185 1.00 92.88 93 THR A N 1
ATOM 749 C CA . THR A 1 93 ? 3.195 -2.493 -7.701 1.00 92.88 93 THR A CA 1
ATOM 750 C C . THR A 1 93 ? 2.020 -1.527 -7.818 1.00 92.88 93 THR A C 1
ATOM 752 O O . THR A 1 93 ? 1.714 -0.809 -6.861 1.00 92.88 93 THR A O 1
ATOM 755 N N . ILE A 1 94 ? 1.305 -1.530 -8.948 1.00 92.25 94 ILE A N 1
ATOM 756 C CA . ILE A 1 94 ? 0.098 -0.708 -9.121 1.00 92.25 94 ILE A CA 1
ATOM 757 C C . ILE A 1 94 ? -0.977 -1.130 -8.112 1.00 92.25 94 ILE A C 1
ATOM 759 O O . ILE A 1 94 ? -1.524 -0.278 -7.409 1.00 92.25 94 ILE A O 1
ATOM 763 N N . ALA A 1 95 ? -1.251 -2.432 -7.997 1.00 94.94 95 ALA A N 1
ATOM 764 C CA . ALA A 1 95 ? -2.243 -2.953 -7.060 1.00 94.94 95 ALA A CA 1
ATOM 765 C C . ALA A 1 95 ? -1.894 -2.594 -5.607 1.00 94.94 95 ALA A C 1
ATOM 767 O O . ALA A 1 95 ? -2.738 -2.074 -4.878 1.00 94.94 95 ALA A O 1
ATOM 768 N N . PHE A 1 96 ? -0.642 -2.800 -5.201 1.00 97.25 96 PHE A N 1
ATOM 769 C CA . PHE A 1 96 ? -0.153 -2.465 -3.870 1.00 97.25 96 PHE A CA 1
ATOM 770 C C . PHE A 1 96 ? -0.313 -0.969 -3.578 1.00 97.25 96 PHE A C 1
ATOM 772 O O . PHE A 1 96 ? -0.909 -0.604 -2.564 1.00 97.25 96 PHE A O 1
ATOM 779 N N . THR A 1 97 ? 0.113 -0.104 -4.503 1.00 96.75 97 THR A N 1
ATOM 780 C CA . THR A 1 97 ? -0.015 1.357 -4.376 1.00 96.75 97 THR A CA 1
ATOM 781 C C . THR A 1 97 ? -1.471 1.785 -4.199 1.00 96.75 97 THR A C 1
ATOM 783 O O . THR A 1 97 ? -1.787 2.553 -3.288 1.00 96.75 97 THR A O 1
ATOM 786 N N . ILE A 1 98 ? -2.375 1.269 -5.041 1.00 97.19 98 ILE A N 1
ATOM 787 C CA . ILE A 1 98 ? -3.802 1.608 -4.993 1.00 97.19 98 ILE A CA 1
ATOM 788 C C . ILE A 1 98 ? -4.413 1.159 -3.666 1.00 97.19 98 ILE A C 1
ATOM 790 O O . ILE A 1 98 ? -5.084 1.953 -3.009 1.00 97.19 98 ILE A O 1
ATOM 794 N N . ILE A 1 99 ? -4.175 -0.083 -3.236 1.00 98.19 99 ILE A N 1
ATOM 795 C CA . ILE A 1 99 ? -4.795 -0.616 -2.016 1.00 98.19 99 ILE A CA 1
ATOM 796 C C . ILE A 1 99 ? -4.257 0.101 -0.769 1.00 98.19 99 ILE A C 1
ATOM 798 O O . ILE A 1 99 ? -5.042 0.432 0.122 1.00 98.19 99 ILE A O 1
ATOM 802 N N . VAL A 1 100 ? -2.956 0.414 -0.707 1.00 97.94 100 VAL A N 1
ATOM 803 C CA . VAL A 1 100 ? -2.388 1.237 0.378 1.00 97.94 100 VAL A CA 1
ATOM 804 C C . VAL A 1 100 ? -2.994 2.644 0.363 1.00 97.94 100 VAL A C 1
ATOM 806 O O . VAL A 1 100 ? -3.340 3.169 1.422 1.00 97.94 100 VAL A O 1
ATOM 809 N N . GLY A 1 101 ? -3.196 3.239 -0.816 1.00 97.62 101 GLY A N 1
ATOM 810 C CA . 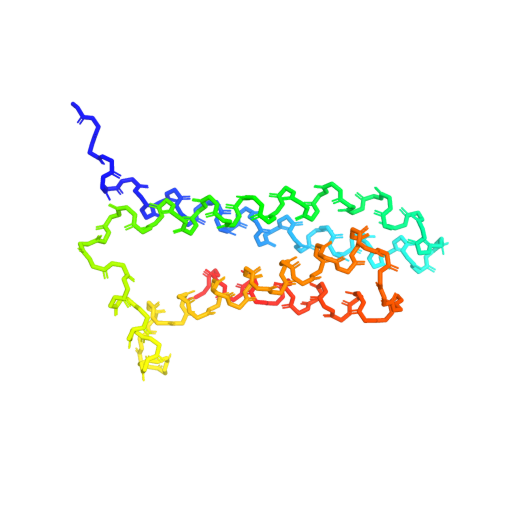GLY A 1 101 ? -3.886 4.522 -0.969 1.00 97.62 101 GLY A CA 1
ATOM 811 C C . GLY A 1 101 ? -5.332 4.484 -0.461 1.00 97.62 101 GLY A C 1
ATOM 812 O O . GLY A 1 101 ? -5.742 5.354 0.309 1.00 97.62 101 GLY A O 1
ATOM 813 N N . VAL A 1 102 ? -6.090 3.441 -0.807 1.00 97.62 102 VAL A N 1
ATOM 814 C CA . VAL A 1 102 ? -7.453 3.217 -0.295 1.00 97.62 102 VAL A CA 1
ATOM 815 C C . VAL A 1 102 ? -7.436 3.070 1.225 1.00 97.62 102 VAL A C 1
ATOM 817 O O . VAL A 1 102 ? -8.215 3.729 1.914 1.00 97.62 102 VAL A O 1
ATOM 820 N N . LEU A 1 103 ? -6.523 2.265 1.775 1.00 97.31 103 LEU A N 1
ATOM 821 C CA . LEU A 1 103 ? -6.379 2.097 3.221 1.00 97.31 103 LEU A CA 1
ATOM 822 C C . LEU A 1 103 ? -6.058 3.425 3.922 1.00 97.31 103 LEU A C 1
ATOM 824 O O . LEU A 1 103 ? -6.646 3.730 4.962 1.00 97.31 103 LEU A O 1
ATOM 828 N N . PHE A 1 104 ? -5.162 4.227 3.345 1.00 97.38 104 PHE A N 1
ATOM 829 C CA . PHE A 1 104 ? -4.828 5.556 3.845 1.00 97.38 104 PHE A CA 1
ATOM 830 C C . PHE A 1 104 ? -6.066 6.458 3.902 1.00 97.38 104 PHE A C 1
ATOM 832 O O . PHE A 1 104 ? -6.331 7.059 4.946 1.00 97.38 104 PHE A O 1
ATOM 839 N N . VAL A 1 105 ? -6.863 6.508 2.829 1.00 96.81 105 VAL A N 1
ATOM 840 C CA . VAL A 1 105 ? -8.111 7.288 2.784 1.00 96.81 105 VAL A CA 1
ATOM 841 C C . VAL A 1 105 ? -9.108 6.789 3.833 1.00 96.81 105 VAL A C 1
ATOM 843 O O . VAL A 1 105 ? -9.635 7.597 4.601 1.00 96.81 105 VAL A O 1
ATOM 846 N N . LEU A 1 106 ? -9.310 5.471 3.949 1.00 95.12 106 LEU A N 1
ATOM 847 C CA . LEU A 1 106 ? -10.192 4.878 4.961 1.00 95.12 106 LEU A CA 1
ATOM 848 C C . LEU A 1 106 ? -9.785 5.288 6.388 1.00 95.12 106 LEU A C 1
ATOM 850 O O . LEU A 1 106 ? -10.640 5.669 7.189 1.00 95.12 106 LE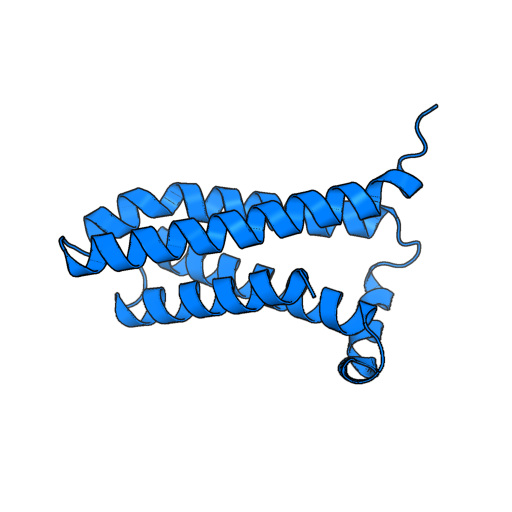U A O 1
ATOM 854 N N . GLN A 1 107 ? -8.489 5.270 6.713 1.00 93.56 107 GLN A N 1
ATOM 855 C CA . GLN A 1 107 ? -7.994 5.658 8.040 1.00 93.56 107 GLN A CA 1
ATOM 856 C C . GLN A 1 107 ? -8.035 7.176 8.281 1.00 93.56 107 GLN A C 1
ATOM 858 O O . GLN A 1 107 ? -8.359 7.629 9.387 1.00 93.56 107 GLN A O 1
ATOM 863 N N . ARG A 1 108 ? -7.721 7.986 7.262 1.00 92.88 108 ARG A N 1
ATOM 864 C CA . ARG A 1 108 ? -7.698 9.454 7.360 1.00 92.88 108 ARG A CA 1
ATOM 865 C C . ARG A 1 108 ? -9.088 10.043 7.512 1.00 92.88 108 ARG A C 1
ATOM 867 O O . ARG A 1 108 ? -9.306 10.810 8.449 1.00 92.88 108 ARG A O 1
ATOM 874 N N . CYS A 1 109 ? -10.011 9.632 6.652 1.00 92.94 109 CYS A N 1
ATOM 875 C CA . CYS A 1 109 ? -11.402 10.071 6.673 1.00 92.94 109 CYS A CA 1
ATOM 876 C C . CYS A 1 109 ? -12.224 9.360 7.762 1.00 92.94 109 CYS A C 1
ATOM 878 O O . CYS A 1 109 ? -13.409 9.636 7.904 1.00 92.94 109 CYS A O 1
ATOM 880 N N . LYS A 1 110 ? -11.603 8.453 8.536 1.00 88.31 110 LYS A N 1
ATOM 881 C CA . LYS A 1 110 ? -12.254 7.614 9.556 1.00 88.31 110 LYS A CA 1
ATOM 882 C C . LYS A 1 110 ? -13.451 6.829 8.994 1.00 88.31 110 LYS A C 1
ATOM 884 O O . LYS A 1 110 ? -14.405 6.552 9.711 1.00 88.31 110 LYS A O 1
ATOM 889 N N . LEU A 1 111 ? -13.370 6.428 7.727 1.00 87.31 111 LEU A N 1
ATOM 890 C CA . LEU A 1 111 ? -14.409 5.682 7.022 1.00 87.31 111 LEU A CA 1
ATOM 891 C C . LEU A 1 111 ? -14.248 4.171 7.232 1.00 87.31 111 LEU A C 1
ATOM 893 O O . LEU A 1 111 ? -13.144 3.668 7.473 1.00 87.31 111 LEU A O 1
ATOM 897 N N . GLY A 1 112 ? -15.358 3.447 7.096 1.00 86.00 112 GLY A N 1
ATOM 898 C CA . GLY A 1 112 ? -15.381 1.987 7.070 1.00 86.00 112 GLY A CA 1
ATOM 899 C C . GLY A 1 112 ? -15.316 1.305 8.439 1.00 86.00 112 GLY A C 1
ATOM 900 O O . GLY A 1 112 ? -14.827 1.849 9.429 1.00 86.00 112 GLY A O 1
ATOM 901 N N . THR A 1 113 ? -15.806 0.068 8.470 1.00 92.81 113 THR A N 1
ATOM 902 C CA . THR A 1 113 ? -15.762 -0.805 9.648 1.00 92.81 113 THR A CA 1
ATOM 903 C C . THR A 1 113 ? -14.359 -1.379 9.861 1.00 92.81 113 THR A C 1
ATOM 905 O O . THR A 1 113 ? -13.563 -1.471 8.919 1.00 92.81 113 THR A O 1
ATOM 908 N N . LEU A 1 114 ? -14.059 -1.838 11.083 1.00 92.69 114 LEU A N 1
ATOM 909 C CA . LEU A 1 114 ? -12.810 -2.546 11.391 1.00 92.69 114 LEU A CA 1
ATOM 910 C C . LEU A 1 114 ? -12.535 -3.689 10.399 1.00 92.69 114 LEU A C 1
ATOM 912 O O . LEU A 1 114 ? -11.415 -3.841 9.916 1.00 92.69 114 LEU A O 1
ATOM 916 N N . ARG A 1 115 ? -13.572 -4.459 10.041 1.00 94.88 115 ARG A N 1
ATOM 917 C CA . ARG A 1 115 ? -13.469 -5.575 9.091 1.00 94.88 115 ARG A CA 1
ATOM 918 C C . ARG A 1 115 ? -13.007 -5.118 7.708 1.00 94.88 115 ARG A C 1
ATOM 920 O O . ARG A 1 115 ? -12.125 -5.753 7.139 1.00 94.88 115 ARG A O 1
ATOM 927 N N . LEU A 1 116 ? -13.560 -4.018 7.187 1.00 95.31 116 LEU A N 1
ATOM 928 C CA . LEU A 1 116 ? -13.155 -3.477 5.887 1.00 95.31 116 LEU A CA 1
ATOM 929 C C . LEU A 1 116 ? -11.679 -3.071 5.899 1.00 95.31 116 LEU A C 1
ATOM 931 O O . LEU A 1 116 ? -10.946 -3.392 4.966 1.00 95.31 116 LEU A O 1
ATOM 935 N N . ARG A 1 117 ? -11.224 -2.417 6.974 1.00 94.88 117 ARG A N 1
ATOM 936 C CA . ARG A 1 117 ? -9.817 -2.027 7.114 1.00 94.88 117 ARG A CA 1
ATOM 937 C C . ARG A 1 117 ? -8.918 -3.250 7.179 1.00 94.88 117 ARG A C 1
ATOM 939 O O . ARG A 1 117 ? -7.983 -3.311 6.391 1.00 94.88 117 ARG A O 1
ATOM 946 N N . LEU A 1 118 ? -9.241 -4.233 8.031 1.00 96.62 118 LEU A N 1
ATOM 947 C CA . LEU A 1 118 ? -8.529 -5.518 8.145 1.00 96.62 118 LEU A CA 1
ATOM 948 C C . LEU A 1 118 ? -8.352 -6.203 6.794 1.00 96.62 118 LEU A C 1
ATOM 950 O O . LEU A 1 118 ? -7.225 -6.549 6.443 1.00 96.62 118 LEU A O 1
ATOM 954 N N . ILE A 1 119 ? -9.434 -6.345 6.028 1.00 97.69 119 ILE A N 1
ATOM 955 C CA . ILE A 1 119 ? -9.390 -6.951 4.693 1.00 97.69 119 ILE A CA 1
ATOM 956 C C . ILE A 1 119 ? -8.515 -6.117 3.753 1.00 97.69 119 ILE A C 1
ATOM 958 O O . ILE A 1 119 ? -7.650 -6.671 3.078 1.00 97.69 119 ILE A O 1
ATOM 962 N N . THR A 1 120 ? -8.696 -4.795 3.732 1.00 97.75 120 THR A N 1
ATOM 963 C CA . THR A 1 120 ? -7.938 -3.899 2.844 1.00 97.75 120 THR A CA 1
ATOM 964 C C . THR A 1 120 ? -6.440 -3.968 3.134 1.00 97.75 120 THR A C 1
ATOM 966 O O . THR A 1 120 ? -5.646 -4.130 2.212 1.00 97.75 120 THR A O 1
ATOM 969 N N . GLY A 1 121 ? -6.030 -3.903 4.402 1.00 97.62 121 GLY A N 1
ATOM 970 C CA . GLY A 1 121 ? -4.612 -3.949 4.740 1.00 97.62 121 GLY A CA 1
ATOM 971 C C . GLY A 1 121 ? -3.978 -5.324 4.527 1.00 97.62 121 GLY A C 1
ATOM 972 O O . GLY A 1 121 ? -2.870 -5.372 4.009 1.00 97.62 121 GLY A O 1
ATOM 973 N N . TRP A 1 122 ? -4.687 -6.434 4.779 1.00 98.38 122 TRP A N 1
ATOM 974 C CA . TRP A 1 122 ? -4.163 -7.766 4.443 1.00 98.38 122 TRP A CA 1
ATOM 975 C C . TRP A 1 122 ? -4.047 -7.948 2.927 1.00 98.38 122 TRP A C 1
ATOM 977 O O . TRP A 1 122 ? -3.066 -8.517 2.457 1.00 98.38 122 TRP A O 1
ATOM 987 N N . SER A 1 123 ? -4.990 -7.398 2.155 1.00 98.19 123 SER A N 1
ATOM 988 C CA . SER A 1 123 ? -4.907 -7.380 0.688 1.00 98.19 123 SER A CA 1
ATOM 989 C C . SER A 1 123 ? -3.684 -6.591 0.211 1.00 98.19 123 SER A C 1
ATOM 991 O O . SER A 1 123 ? -2.950 -7.070 -0.648 1.00 98.19 123 SER A O 1
ATOM 993 N N . ALA A 1 124 ? -3.412 -5.420 0.804 1.00 98.06 124 ALA A N 1
ATOM 994 C CA . ALA A 1 124 ? -2.203 -4.647 0.515 1.00 98.06 124 ALA A CA 1
ATOM 995 C C . ALA A 1 124 ? -0.932 -5.431 0.863 1.00 98.06 124 ALA A C 1
ATOM 997 O O . ALA A 1 124 ? -0.013 -5.469 0.055 1.00 98.06 124 ALA A O 1
ATOM 998 N N . THR A 1 125 ? -0.883 -6.091 2.022 1.00 97.94 125 THR A N 1
ATOM 999 C CA . THR A 1 125 ? 0.256 -6.932 2.413 1.00 97.94 125 THR A CA 1
ATOM 1000 C C . THR A 1 125 ? 0.515 -8.043 1.397 1.00 97.94 125 THR A C 1
ATOM 1002 O O . THR A 1 125 ? 1.656 -8.227 0.989 1.00 97.94 125 THR A O 1
ATOM 1005 N N . VAL A 1 126 ? -0.523 -8.756 0.949 1.00 97.81 126 VAL A N 1
ATOM 1006 C CA . VAL A 1 126 ? -0.374 -9.825 -0.053 1.00 97.81 126 VAL A CA 1
ATOM 1007 C C . VAL A 1 126 ? 0.154 -9.269 -1.376 1.00 97.81 126 VAL A C 1
ATOM 1009 O O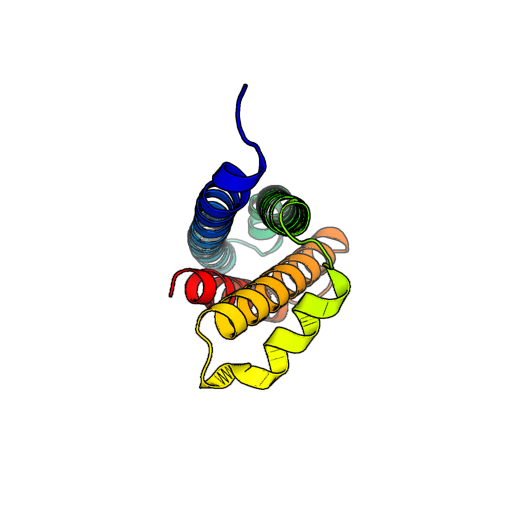 . VAL A 1 126 ? 1.093 -9.832 -1.931 1.00 97.81 126 VAL A O 1
ATOM 1012 N N . MET A 1 127 ? -0.390 -8.145 -1.855 1.00 96.94 127 MET A N 1
ATOM 1013 C CA . MET A 1 127 ? 0.086 -7.521 -3.097 1.00 96.94 127 MET A CA 1
ATOM 1014 C C . MET A 1 127 ? 1.523 -7.006 -2.975 1.00 96.94 127 MET A C 1
ATOM 1016 O O . MET A 1 127 ? 2.297 -7.175 -3.908 1.00 96.94 127 MET A O 1
ATOM 1020 N N . GLY A 1 128 ? 1.904 -6.435 -1.828 1.00 95.94 128 GLY A N 1
ATOM 1021 C CA . GLY A 1 128 ? 3.279 -5.999 -1.573 1.00 95.94 128 GLY A CA 1
ATOM 1022 C C . GLY A 1 128 ? 4.264 -7.167 -1.495 1.00 95.94 128 GLY A C 1
ATOM 1023 O O . GLY A 1 128 ? 5.361 -7.087 -2.024 1.00 95.94 128 GLY A O 1
ATOM 1024 N N . LEU A 1 129 ? 3.887 -8.297 -0.893 1.00 96.19 129 LEU A N 1
ATOM 1025 C CA . LEU A 1 129 ? 4.742 -9.492 -0.906 1.00 96.19 129 LEU A CA 1
ATOM 1026 C C . LEU A 1 129 ? 4.876 -10.088 -2.313 1.00 96.19 129 LEU A C 1
ATOM 1028 O O . LEU A 1 129 ? 5.934 -10.609 -2.658 1.00 96.19 129 LEU A O 1
ATOM 1032 N N . ALA A 1 130 ? 3.839 -9.965 -3.143 1.00 94.38 130 ALA A N 1
ATOM 1033 C CA . ALA A 1 130 ? 3.890 -10.386 -4.536 1.00 94.38 130 ALA A CA 1
ATOM 1034 C C . ALA A 1 130 ? 4.848 -9.539 -5.396 1.00 94.38 130 ALA A C 1
ATOM 1036 O O . ALA A 1 130 ? 5.250 -10.011 -6.450 1.00 94.38 130 ALA A O 1
ATOM 1037 N N . THR A 1 131 ? 5.274 -8.342 -4.959 1.00 90.31 131 THR A N 1
ATOM 1038 C CA . THR A 1 131 ? 6.319 -7.571 -5.666 1.00 90.31 131 THR A CA 1
ATOM 1039 C C . THR A 1 131 ? 7.738 -8.080 -5.392 1.00 90.31 131 THR A C 1
ATOM 1041 O O . THR A 1 131 ? 8.691 -7.541 -5.944 1.00 90.31 131 THR A O 1
ATOM 1044 N N . VAL A 1 132 ? 7.915 -9.048 -4.486 1.00 86.75 132 VAL A N 1
ATOM 1045 C CA . VAL A 1 132 ? 9.231 -9.630 -4.163 1.00 86.75 132 VAL A CA 1
ATOM 1046 C C . VAL A 1 132 ? 9.593 -10.780 -5.116 1.00 86.75 132 VAL A C 1
ATOM 1048 O O . VAL A 1 132 ? 10.775 -11.088 -5.264 1.00 86.75 132 VAL A O 1
ATOM 1051 N N . TYR A 1 133 ? 8.592 -11.394 -5.758 1.00 66.44 133 TYR A N 1
ATOM 1052 C CA . TYR A 1 133 ? 8.713 -12.572 -6.625 1.00 66.44 133 TYR A CA 1
ATOM 1053 C C . TYR A 1 133 ? 8.479 -12.237 -8.096 1.00 66.44 133 TYR A C 1
ATOM 1055 O O . TYR A 1 133 ? 9.187 -12.835 -8.937 1.00 66.44 133 TYR A O 1
#

Radius of gyration: 16.05 Å; Cα contacts (8 Å, |Δi|>4): 129; chains: 1; bounding box: 45×26×45 Å

pLDDT: mean 89.59, std 10.01, r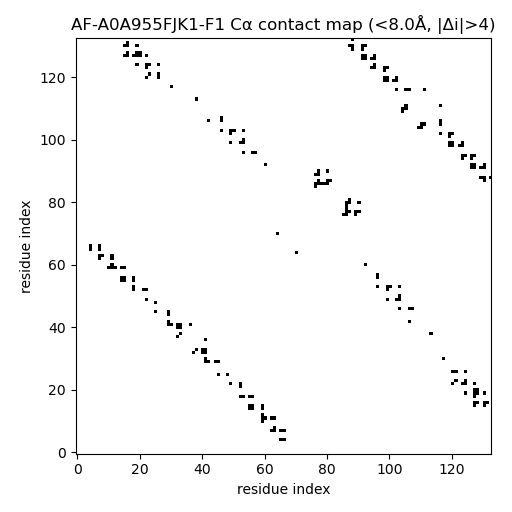ange [59.62, 98.38]